Protein AF-A0A1I2R576-F1 (afdb_monomer)

pLDDT: mean 83.7, std 19.46, range [36.62, 98.5]

Secondary structure (DSSP, 8-state):
-----------------------PPPTHHHHH---HHHHHHHHHHS-GGGGB-TT-HHHHHHHHHHHHHHHHTTTSGGGTTHHHHHHHHHTSSSB--HHHHHHHHHHHHT--TTS-HHHHHHHHHHHH-GGGS----

Foldseek 3Di:
DDDDDPPDPPPPPPPPPPPPPQEADALVCCVVDLAQVSNLVCLVPDFLSNQA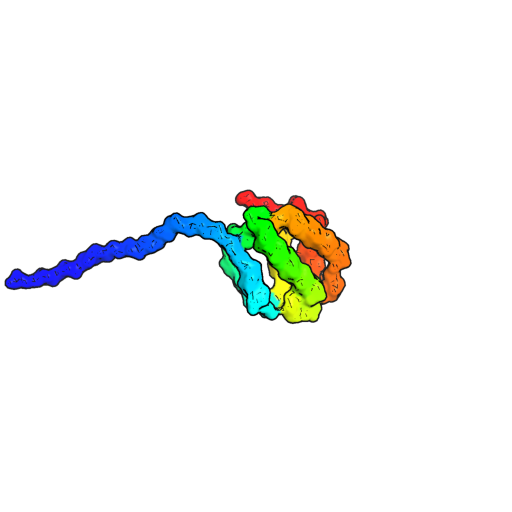CQVPQVRLVSVLVLLVQLLVQLQHRSVNNNLSVLVCVLLPSHHHHPVSLVVSLVVLVVDRPNHDPSNVVSSCSSNPPSVVHDPPD

Structure (mmCIF, N/CA/C/O backbone):
data_AF-A0A1I2R576-F1
#
_entry.id   AF-A0A1I2R576-F1
#
loop_
_atom_site.group_PDB
_atom_site.id
_atom_site.type_symbol
_atom_site.label_atom_id
_atom_site.label_alt_id
_atom_site.label_comp_id
_atom_site.label_asym_id
_atom_site.label_entity_id
_atom_site.label_seq_id
_atom_site.pdbx_PDB_ins_code
_atom_site.Cartn_x
_atom_site.Cartn_y
_atom_site.Cartn_z
_atom_site.occupancy
_atom_site.B_iso_or_equiv
_atom_site.auth_seq_id
_atom_site.auth_comp_id
_atom_site.auth_asym_id
_atom_site.auth_atom_id
_atom_site.pdbx_PDB_model_num
ATOM 1 N N . MET A 1 1 ? -4.337 -41.890 59.037 1.00 40.84 1 MET A N 1
ATOM 2 C CA . MET A 1 1 ? -4.516 -42.401 57.665 1.00 40.84 1 MET A CA 1
ATOM 3 C C . MET A 1 1 ? -5.535 -41.488 56.998 1.00 40.84 1 MET A C 1
ATOM 5 O O . MET A 1 1 ? -6.720 -41.708 57.173 1.00 40.84 1 MET A O 1
ATOM 9 N N . GLU A 1 2 ? -5.171 -40.320 56.459 1.00 40.78 2 GLU A N 1
ATOM 10 C CA . GLU A 1 2 ? -4.180 -40.131 55.374 1.00 40.78 2 GLU A CA 1
ATOM 11 C C . GLU A 1 2 ? -4.580 -41.043 54.201 1.00 40.78 2 GLU A C 1
ATOM 13 O O . GLU A 1 2 ? -4.636 -42.253 54.383 1.00 40.78 2 GLU A O 1
ATOM 18 N N . HIS A 1 3 ? -5.046 -40.560 53.049 1.00 36.84 3 HIS A N 1
ATOM 19 C CA . HIS A 1 3 ? -4.478 -39.541 52.161 1.00 36.84 3 HIS A CA 1
ATOM 20 C C . HIS A 1 3 ? -5.621 -38.774 51.449 1.00 36.84 3 HIS A C 1
ATOM 22 O O . HIS A 1 3 ? -6.610 -39.380 51.055 1.00 36.84 3 HIS A O 1
ATOM 28 N N . LEU A 1 4 ? -5.642 -37.437 51.383 1.00 42.06 4 LEU A N 1
ATOM 29 C CA . LEU A 1 4 ? -4.909 -36.595 50.421 1.00 42.06 4 LEU A CA 1
ATOM 30 C C . LEU A 1 4 ? -5.000 -37.098 48.971 1.00 42.06 4 LEU A C 1
ATOM 32 O O . LEU A 1 4 ? -4.130 -37.820 48.492 1.00 42.06 4 LEU A O 1
ATOM 36 N N . ARG A 1 5 ? -6.008 -36.605 48.247 1.00 44.72 5 ARG A N 1
ATOM 37 C CA . ARG A 1 5 ? -5.859 -36.279 46.828 1.00 44.72 5 ARG A CA 1
ATOM 38 C C . ARG A 1 5 ? -6.609 -34.989 46.519 1.00 44.72 5 ARG A C 1
ATOM 40 O O . ARG A 1 5 ? -7.797 -34.962 46.225 1.00 44.72 5 ARG A O 1
ATOM 47 N N . THR A 1 6 ? -5.863 -33.909 46.695 1.00 45.16 6 THR A N 1
ATOM 48 C CA . THR A 1 6 ? -6.059 -32.623 46.043 1.00 45.16 6 THR A CA 1
ATOM 49 C C . THR A 1 6 ? -5.980 -32.851 44.537 1.00 45.16 6 THR A C 1
ATOM 51 O O . THR A 1 6 ? -4.883 -32.861 43.992 1.00 45.16 6 THR A O 1
ATOM 54 N N . ASP A 1 7 ? -7.108 -33.039 43.863 1.00 36.62 7 ASP A N 1
ATOM 55 C CA . ASP A 1 7 ? -7.162 -32.775 42.428 1.00 36.62 7 ASP A CA 1
ATOM 56 C C . ASP A 1 7 ? -7.764 -31.388 42.285 1.00 36.62 7 ASP A C 1
ATOM 58 O O . ASP A 1 7 ? -8.971 -31.167 42.369 1.00 36.62 7 ASP A O 1
ATOM 62 N N . ALA A 1 8 ? -6.831 -30.438 42.237 1.00 42.19 8 ALA A N 1
ATOM 63 C CA . ALA A 1 8 ? -7.064 -29.033 42.026 1.00 42.19 8 ALA A CA 1
ATOM 64 C C . ALA A 1 8 ? -8.107 -28.859 40.925 1.00 42.19 8 ALA A C 1
ATOM 66 O O . ALA A 1 8 ? -7.892 -29.262 39.782 1.00 42.19 8 ALA A O 1
ATOM 67 N N . THR A 1 9 ? -9.225 -28.228 41.276 1.00 41.16 9 THR A N 1
ATOM 68 C CA . THR A 1 9 ? -10.069 -27.545 40.310 1.00 41.16 9 THR A CA 1
ATOM 69 C C . THR A 1 9 ? -9.129 -26.644 39.527 1.00 41.16 9 THR A C 1
ATOM 71 O O . THR A 1 9 ? -8.655 -25.634 40.052 1.00 41.16 9 THR A O 1
ATOM 74 N N . ILE A 1 10 ? -8.774 -27.062 38.312 1.00 50.12 10 ILE A N 1
ATOM 75 C CA . ILE A 1 10 ? -8.108 -26.212 37.342 1.00 50.12 10 ILE A CA 1
ATOM 76 C C . ILE A 1 10 ? -9.130 -25.115 37.095 1.00 50.12 10 ILE A C 1
ATOM 78 O O . ILE A 1 10 ? -10.059 -25.263 36.306 1.00 50.12 10 ILE A O 1
ATOM 82 N N . ILE A 1 11 ? -9.021 -24.039 37.871 1.00 49.62 11 ILE A N 1
ATOM 83 C CA . ILE A 1 11 ? -9.556 -22.755 37.479 1.00 49.62 11 ILE A CA 1
ATOM 84 C C . ILE A 1 11 ? -8.797 -22.499 36.193 1.00 49.62 11 ILE A C 1
ATOM 86 O O . ILE A 1 11 ? -7.612 -22.168 36.226 1.00 49.62 11 ILE A O 1
ATOM 90 N N . GLU A 1 12 ? -9.443 -22.782 35.064 1.00 47.34 12 GLU A N 1
ATOM 91 C CA . GLU A 1 12 ? -9.032 -22.261 33.780 1.00 47.34 12 GLU A CA 1
ATOM 92 C C . GLU A 1 12 ? -8.945 -20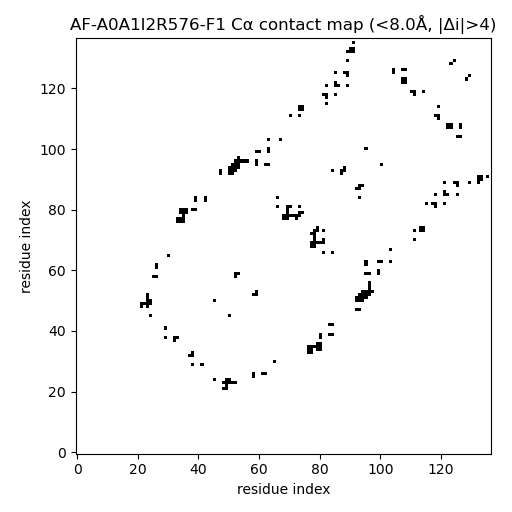.753 33.984 1.00 47.34 12 GLU A C 1
ATOM 94 O O . GLU A 1 12 ? -9.934 -20.026 33.890 1.00 47.34 12 GLU A O 1
ATOM 99 N N . GLN A 1 13 ? -7.749 -20.278 34.325 1.00 46.97 13 GLN A N 1
ATOM 100 C CA . GLN A 1 13 ? -7.362 -18.889 34.212 1.00 46.97 13 GLN A CA 1
ATOM 101 C C . GLN A 1 13 ? -7.299 -18.600 32.714 1.00 46.97 13 GLN A C 1
ATOM 103 O O . GLN A 1 13 ? -6.240 -18.353 32.142 1.00 46.97 13 GLN A O 1
ATOM 108 N N . ARG A 1 14 ? -8.456 -18.673 32.047 1.00 47.16 14 ARG A N 1
ATOM 109 C CA . ARG A 1 14 ? -8.660 -17.985 30.792 1.00 47.16 14 ARG A CA 1
ATOM 110 C C . ARG A 1 14 ? -8.427 -16.529 31.131 1.00 47.16 14 ARG A C 1
ATOM 112 O O . ARG A 1 14 ? -9.208 -15.911 31.851 1.00 47.16 14 ARG A O 1
ATOM 119 N N . LEU A 1 15 ? -7.332 -16.001 30.606 1.00 45.25 15 LEU A N 1
ATOM 120 C CA . LEU A 1 15 ? -7.206 -14.578 30.390 1.00 45.25 15 LEU A CA 1
ATOM 121 C C . LEU A 1 15 ? -8.323 -14.220 29.400 1.00 45.25 15 LEU A C 1
ATOM 123 O O . LEU A 1 15 ? -8.169 -14.334 28.186 1.00 45.25 15 LEU A O 1
ATOM 127 N N . ILE A 1 16 ? -9.507 -13.901 29.918 1.00 48.44 16 ILE A N 1
ATOM 128 C CA . ILE A 1 16 ? -10.533 -13.252 29.118 1.00 48.44 16 ILE A CA 1
ATOM 129 C C . ILE A 1 16 ? -10.028 -11.827 28.970 1.00 48.44 16 ILE A C 1
ATOM 131 O O . ILE A 1 16 ? -10.127 -11.019 29.890 1.00 48.44 16 ILE A O 1
ATOM 135 N N . ASN A 1 17 ? -9.376 -11.571 27.841 1.00 47.72 17 ASN A N 1
ATOM 136 C CA . ASN A 1 17 ? -9.008 -10.227 27.457 1.00 47.72 17 ASN A CA 1
ATOM 137 C C . ASN A 1 17 ? -10.298 -9.479 27.101 1.00 47.72 17 ASN A C 1
ATOM 139 O O . ASN A 1 17 ? -10.814 -9.627 25.997 1.00 47.72 17 ASN A O 1
ATOM 143 N N . ASP A 1 18 ? -10.823 -8.713 28.053 1.00 50.84 18 ASP A N 1
ATOM 144 C CA . ASP A 1 18 ? -11.933 -7.776 27.846 1.00 50.84 18 ASP A CA 1
ATOM 145 C C . ASP A 1 18 ? -11.432 -6.395 27.370 1.00 50.84 18 ASP A C 1
ATOM 147 O O . ASP A 1 18 ? -12.052 -5.362 27.599 1.00 50.84 18 ASP A O 1
ATOM 151 N N . ALA A 1 19 ? -10.267 -6.348 26.716 1.00 48.41 19 ALA A N 1
ATOM 152 C CA . ALA A 1 19 ? -9.782 -5.163 26.025 1.00 48.41 19 ALA A CA 1
ATOM 153 C C . ALA A 1 19 ? -9.913 -5.371 24.514 1.00 48.41 19 ALA A C 1
ATOM 155 O O . ALA A 1 19 ? -8.932 -5.560 23.797 1.00 48.41 19 ALA A O 1
ATOM 156 N N . GLN A 1 20 ? -11.142 -5.291 24.002 1.00 50.88 20 GLN A N 1
ATOM 157 C CA . GLN A 1 20 ? -11.383 -5.048 22.574 1.00 50.88 20 GLN A CA 1
ATOM 158 C C . GLN A 1 20 ? -11.066 -3.588 22.194 1.00 50.88 20 GLN A C 1
ATOM 160 O O . GLN A 1 20 ? -11.807 -2.950 21.446 1.00 50.88 20 GLN A O 1
ATOM 165 N N . THR A 1 21 ? -9.952 -3.036 22.682 1.00 51.78 21 THR A N 1
ATOM 166 C CA . THR A 1 21 ? -9.347 -1.840 22.090 1.00 51.78 21 THR A CA 1
ATOM 167 C C . THR A 1 21 ? -8.716 -2.258 20.770 1.00 51.78 21 THR A C 1
ATOM 169 O O . THR A 1 21 ? -7.531 -2.581 20.702 1.00 51.78 21 THR A O 1
ATOM 172 N N . HIS A 1 22 ? -9.536 -2.306 19.722 1.00 60.06 22 HIS A N 1
ATOM 173 C CA . HIS A 1 22 ? -9.055 -2.460 18.358 1.00 60.06 22 HIS A CA 1
ATOM 174 C C . HIS A 1 22 ? -8.148 -1.272 18.044 1.00 60.06 22 HIS A C 1
ATOM 176 O O . HIS A 1 22 ? -8.603 -0.136 17.946 1.00 60.06 22 HIS A O 1
ATOM 182 N N . THR A 1 23 ? -6.849 -1.540 17.963 1.00 80.19 23 THR A N 1
ATOM 183 C CA . THR A 1 23 ? -5.834 -0.554 17.594 1.00 80.19 23 THR A CA 1
ATOM 184 C C . THR A 1 23 ? -5.381 -0.872 16.181 1.00 80.19 23 THR A C 1
ATOM 186 O O . THR A 1 23 ? -5.193 -2.039 15.844 1.00 80.19 23 THR A O 1
ATOM 189 N N . VAL A 1 24 ? -5.222 0.151 15.347 1.00 88.50 24 VAL A N 1
ATOM 190 C CA . VAL A 1 24 ? -4.631 -0.024 14.018 1.00 88.50 24 VAL A CA 1
ATOM 191 C C . VAL A 1 24 ? -3.179 -0.488 14.144 1.00 88.50 24 VAL A C 1
ATOM 193 O O . VAL A 1 24 ? -2.464 -0.085 15.065 1.00 88.50 24 VAL A O 1
ATOM 196 N N . LEU A 1 25 ? -2.719 -1.323 13.214 1.00 91.06 25 LEU A N 1
ATOM 197 C CA . LEU A 1 25 ? -1.312 -1.686 13.120 1.00 91.06 25 LEU A CA 1
ATOM 198 C C . LEU A 1 25 ? -0.520 -0.421 12.784 1.00 91.06 25 LEU A C 1
ATOM 200 O O . LEU A 1 25 ? -0.740 0.185 11.735 1.00 91.06 25 LEU A O 1
ATOM 204 N N . SER A 1 26 ? 0.409 -0.029 13.656 1.00 93.38 26 SER A N 1
ATOM 205 C CA . SER A 1 26 ? 1.216 1.167 13.413 1.00 93.38 26 SER A CA 1
ATOM 206 C C . SER A 1 26 ? 1.998 1.036 12.109 1.00 93.38 26 SER A C 1
ATOM 208 O O . SER A 1 26 ? 2.689 0.030 11.885 1.00 93.38 26 SER A O 1
ATOM 210 N N . VAL A 1 27 ? 1.932 2.078 11.278 1.00 93.69 27 VAL A N 1
ATOM 211 C CA . VAL A 1 27 ? 2.629 2.126 9.984 1.00 93.69 27 VAL A CA 1
ATOM 212 C C . VAL A 1 27 ? 4.144 2.012 10.152 1.00 93.69 27 VAL A C 1
ATOM 214 O O . VAL A 1 27 ? 4.831 1.485 9.273 1.00 93.69 27 VAL A O 1
ATOM 217 N N . GLU A 1 28 ? 4.675 2.429 11.305 1.00 92.50 28 GLU A N 1
ATOM 218 C CA . GLU A 1 28 ? 6.100 2.318 11.625 1.00 92.50 28 GLU A CA 1
ATOM 219 C C . GLU A 1 28 ? 6.607 0.866 11.557 1.00 92.50 28 GLU A C 1
ATOM 221 O O . GLU A 1 28 ? 7.774 0.618 11.254 1.00 92.50 28 GLU A O 1
ATOM 226 N N . THR A 1 29 ? 5.720 -0.115 11.756 1.00 91.00 29 THR A N 1
ATOM 227 C CA . THR A 1 29 ? 6.047 -1.538 11.588 1.00 91.00 29 THR A CA 1
ATOM 228 C C . THR A 1 29 ? 6.563 -1.818 10.177 1.00 91.00 29 THR A C 1
ATOM 230 O O . THR A 1 29 ? 7.545 -2.536 10.008 1.00 91.00 29 THR A O 1
ATOM 233 N N . PHE A 1 30 ? 5.965 -1.210 9.153 1.00 93.19 30 PHE A N 1
ATOM 234 C CA . PHE A 1 30 ? 6.397 -1.398 7.771 1.00 93.19 30 PHE A CA 1
ATOM 235 C C . PHE A 1 30 ? 7.647 -0.583 7.430 1.00 93.19 30 PHE A C 1
ATOM 237 O O . PHE A 1 30 ? 8.497 -1.065 6.683 1.00 93.19 30 PHE A O 1
ATOM 244 N N . SER A 1 31 ? 7.803 0.627 7.978 1.00 86.19 31 SER A N 1
ATOM 245 C CA . SER A 1 31 ? 8.984 1.460 7.697 1.00 86.19 31 SER A CA 1
ATOM 246 C C . SER A 1 31 ? 10.251 0.950 8.392 1.00 86.19 31 SER A C 1
ATOM 248 O O . SER A 1 31 ? 11.348 1.096 7.849 1.00 86.19 31 SER A O 1
ATOM 250 N N . ARG A 1 32 ? 10.112 0.301 9.556 1.00 88.44 32 ARG A N 1
ATOM 251 C CA . ARG A 1 32 ? 11.222 -0.316 10.299 1.00 88.44 32 ARG A CA 1
ATOM 252 C C . ARG A 1 32 ? 11.836 -1.500 9.559 1.00 88.44 32 ARG A C 1
ATOM 254 O O . ARG A 1 32 ? 13.050 -1.693 9.613 1.00 88.44 32 ARG A O 1
ATOM 261 N N . TYR A 1 33 ? 11.009 -2.281 8.871 1.00 85.12 33 TYR A N 1
ATOM 262 C CA . TYR A 1 33 ? 11.438 -3.446 8.106 1.00 85.12 33 TYR A CA 1
ATOM 263 C C . TYR A 1 33 ? 11.272 -3.163 6.615 1.00 85.12 33 TYR A C 1
ATOM 265 O O . TYR A 1 33 ? 10.269 -3.524 6.014 1.00 85.12 33 TYR A O 1
ATOM 273 N N . ASN A 1 34 ? 12.260 -2.497 6.016 1.00 84.12 34 ASN A N 1
ATOM 274 C CA . ASN A 1 34 ? 12.270 -2.120 4.598 1.00 84.12 34 ASN A CA 1
ATOM 275 C C . ASN A 1 34 ? 12.655 -3.298 3.677 1.00 84.12 34 ASN A C 1
ATOM 277 O O . ASN A 1 34 ? 13.584 -3.205 2.876 1.00 84.12 34 ASN A O 1
ATOM 281 N N . ASP A 1 35 ? 11.976 -4.426 3.865 1.00 92.88 35 ASP A N 1
ATOM 282 C CA . ASP A 1 35 ? 12.113 -5.658 3.093 1.00 92.88 35 ASP A CA 1
ATOM 283 C C . ASP A 1 35 ? 10.722 -6.068 2.604 1.00 92.88 35 ASP A C 1
ATOM 285 O O . ASP A 1 35 ? 9.794 -6.210 3.410 1.00 92.88 35 ASP A O 1
ATOM 289 N N . GLY A 1 36 ? 10.566 -6.242 1.289 1.00 92.06 36 GLY A N 1
ATOM 290 C CA . GLY A 1 36 ? 9.251 -6.451 0.694 1.00 92.06 36 GLY A CA 1
ATOM 291 C C . GLY A 1 36 ? 8.562 -7.730 1.175 1.00 92.06 36 GLY A C 1
ATOM 292 O O . GLY A 1 36 ? 7.342 -7.748 1.357 1.00 92.06 36 GLY A O 1
ATOM 293 N N . VAL A 1 37 ? 9.329 -8.788 1.456 1.00 94.56 37 VAL A N 1
ATOM 294 C CA . VAL A 1 37 ? 8.794 -10.068 1.944 1.00 94.56 37 VAL A CA 1
ATOM 295 C C . VAL A 1 37 ? 8.293 -9.921 3.377 1.00 94.56 37 VAL A C 1
ATOM 297 O O . VAL A 1 37 ? 7.201 -10.402 3.700 1.00 94.56 37 VAL A O 1
ATOM 300 N N . ILE A 1 38 ? 9.051 -9.233 4.233 1.00 95.00 38 ILE A N 1
ATOM 301 C CA . ILE A 1 38 ? 8.648 -8.984 5.624 1.00 95.00 38 ILE A CA 1
ATOM 302 C C . ILE A 1 38 ? 7.408 -8.081 5.669 1.00 95.00 38 ILE A C 1
ATOM 304 O O . ILE A 1 38 ? 6.436 -8.411 6.354 1.00 95.00 38 ILE A O 1
ATOM 308 N N . GLN A 1 39 ? 7.389 -6.993 4.895 1.00 95.88 39 GLN A N 1
ATOM 309 C CA . GLN A 1 39 ? 6.236 -6.089 4.822 1.00 95.88 39 GLN A CA 1
ATOM 310 C C . GLN A 1 39 ? 4.978 -6.809 4.326 1.00 95.88 39 GLN A C 1
ATOM 312 O O . GLN A 1 39 ? 3.925 -6.701 4.955 1.00 95.88 39 GLN A O 1
ATOM 317 N N . ALA A 1 40 ? 5.085 -7.601 3.254 1.00 95.81 40 ALA A N 1
ATOM 318 C CA . ALA A 1 40 ? 3.969 -8.399 2.748 1.00 95.81 40 ALA A CA 1
ATOM 319 C C . ALA A 1 40 ? 3.495 -9.446 3.769 1.00 95.81 40 ALA A C 1
ATOM 321 O O . ALA A 1 40 ? 2.306 -9.753 3.850 1.00 95.81 40 ALA A O 1
ATOM 322 N N . SER A 1 41 ? 4.407 -9.995 4.574 1.00 96.31 41 SER A N 1
ATOM 323 C CA . SER A 1 41 ? 4.062 -10.948 5.633 1.00 96.31 41 SER A CA 1
ATOM 324 C C . SER A 1 41 ? 3.241 -10.286 6.738 1.00 96.31 41 SER A C 1
ATOM 326 O O . SER A 1 41 ? 2.188 -10.813 7.093 1.00 96.31 41 SER A O 1
ATOM 328 N N . PHE A 1 42 ? 3.646 -9.104 7.218 1.00 95.25 42 PHE A N 1
ATOM 329 C CA . PHE A 1 42 ? 2.835 -8.325 8.162 1.00 95.25 42 PHE A CA 1
ATOM 330 C C . PHE A 1 42 ? 1.483 -7.939 7.565 1.00 95.25 42 PHE A C 1
ATOM 332 O O . PHE A 1 42 ? 0.446 -8.143 8.197 1.00 95.25 42 PHE A O 1
ATOM 339 N N . LEU A 1 43 ? 1.481 -7.454 6.320 1.00 95.69 43 LEU A N 1
ATOM 340 C CA . LEU A 1 43 ? 0.264 -7.043 5.631 1.00 95.69 43 LEU A CA 1
ATOM 341 C C . LEU A 1 43 ? -0.728 -8.200 5.485 1.00 95.69 43 LEU A C 1
ATOM 343 O O . LEU A 1 43 ? -1.926 -7.976 5.609 1.00 95.69 43 LEU A O 1
ATOM 347 N N . ARG A 1 44 ? -0.262 -9.431 5.244 1.00 94.94 44 ARG A N 1
ATOM 348 C CA . ARG A 1 44 ? -1.113 -10.631 5.159 1.00 94.94 44 ARG A CA 1
ATOM 349 C C . ARG A 1 44 ? -1.547 -11.163 6.524 1.00 94.94 44 ARG A C 1
ATOM 351 O O . ARG A 1 44 ? -2.660 -11.665 6.635 1.00 94.94 44 ARG A O 1
ATOM 358 N N . ALA A 1 45 ? -0.701 -11.038 7.544 1.00 95.44 45 ALA A N 1
ATOM 359 C CA . ALA A 1 45 ? -0.991 -11.518 8.893 1.00 95.44 45 ALA A CA 1
ATOM 360 C C . ALA A 1 45 ? -1.983 -10.630 9.665 1.00 95.44 45 ALA A C 1
ATOM 362 O O . ALA A 1 45 ? -2.677 -11.137 10.541 1.00 95.44 45 ALA A O 1
ATOM 363 N N . ALA A 1 46 ? -2.065 -9.335 9.343 1.00 94.00 46 ALA A N 1
ATOM 364 C CA . ALA A 1 46 ? -2.948 -8.395 10.033 1.00 94.00 46 ALA A CA 1
ATOM 365 C C . ALA A 1 46 ? -4.443 -8.762 9.908 1.00 94.00 46 ALA A C 1
ATOM 367 O O . ALA A 1 46 ? -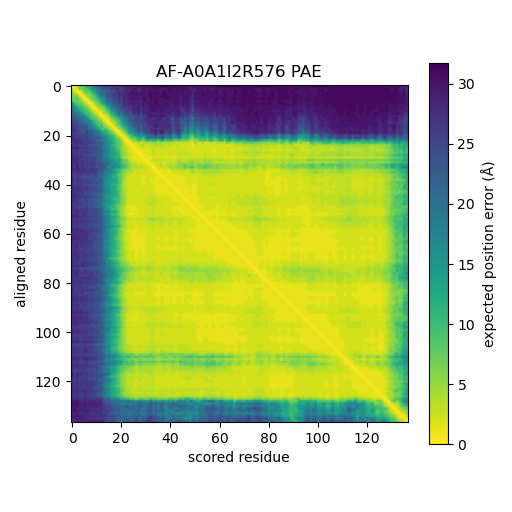4.892 -9.397 8.949 1.00 94.00 46 ALA A O 1
ATOM 368 N N . LEU A 1 47 ? -5.272 -8.326 10.842 1.00 92.25 47 LEU A N 1
ATOM 369 C CA . LEU A 1 47 ? -6.723 -8.352 10.684 1.00 92.25 47 LEU A CA 1
ATOM 370 C C . LEU A 1 47 ? -7.169 -7.154 9.824 1.00 92.25 47 LEU A C 1
ATOM 372 O O . LEU A 1 47 ? -6.533 -6.103 9.872 1.00 92.25 47 LEU A O 1
ATOM 376 N N . PRO A 1 48 ? -8.270 -7.252 9.051 1.00 90.62 48 PRO A N 1
ATOM 377 C CA . PRO A 1 48 ? -8.766 -6.117 8.263 1.00 90.62 48 PRO A CA 1
ATOM 378 C C . PRO A 1 48 ? -8.989 -4.845 9.096 1.00 90.62 48 PRO A C 1
ATOM 380 O O . PRO A 1 48 ? -8.688 -3.747 8.647 1.00 90.62 48 PRO A O 1
ATOM 383 N N . ILE A 1 49 ? -9.452 -4.998 10.339 1.00 91.44 49 ILE A N 1
ATOM 384 C CA . ILE A 1 49 ? -9.650 -3.887 11.277 1.00 91.44 49 ILE A CA 1
ATOM 385 C C . ILE A 1 49 ? -8.336 -3.211 11.700 1.00 91.44 49 ILE A C 1
ATOM 387 O O . ILE A 1 49 ? -8.321 -2.010 11.937 1.00 91.44 49 ILE A O 1
ATOM 391 N N . GLU A 1 50 ? -7.220 -3.945 11.733 1.00 94.56 50 GLU A N 1
ATOM 392 C CA . GLU A 1 50 ? -5.896 -3.388 12.039 1.00 94.56 50 GLU A CA 1
ATOM 393 C C . GLU A 1 50 ? -5.321 -2.591 10.855 1.00 94.56 50 GLU A C 1
ATOM 395 O O . GLU A 1 50 ? -4.425 -1.773 11.038 1.00 94.56 50 GLU A O 1
ATOM 400 N N . LEU A 1 51 ? -5.844 -2.804 9.645 1.00 96.00 51 LEU A N 1
ATOM 401 C CA . LEU A 1 51 ? -5.462 -2.104 8.414 1.00 96.00 51 LEU A CA 1
ATOM 402 C C . LEU A 1 51 ? -6.484 -1.029 8.001 1.00 96.00 51 LEU A C 1
ATOM 404 O O . LEU A 1 51 ? -6.384 -0.443 6.916 1.00 96.00 51 LEU A O 1
ATOM 408 N N . ASN A 1 52 ? -7.473 -0.765 8.857 1.00 95.12 52 ASN A N 1
ATOM 409 C CA . ASN A 1 52 ? -8.473 0.266 8.642 1.00 95.12 52 ASN A CA 1
ATOM 410 C C . ASN A 1 52 ? -8.054 1.583 9.313 1.00 95.12 52 ASN A C 1
ATOM 412 O O . ASN A 1 52 ? -8.341 1.816 10.483 1.00 95.12 52 ASN A O 1
ATOM 416 N N . TYR A 1 53 ? -7.426 2.474 8.548 1.00 95.81 53 TYR A N 1
ATOM 417 C CA . TYR A 1 53 ? -6.952 3.773 9.030 1.00 95.81 53 TYR A CA 1
ATOM 418 C C . TYR A 1 53 ? -7.970 4.915 8.861 1.00 95.81 53 TYR A C 1
ATOM 420 O O . TYR A 1 53 ? -7.603 6.082 9.022 1.00 95.81 53 TYR A O 1
ATOM 428 N N . GLN A 1 54 ? -9.234 4.624 8.518 1.00 94.31 54 GLN A N 1
ATOM 429 C CA . GLN A 1 54 ? -10.256 5.647 8.219 1.00 94.31 54 GLN A CA 1
ATOM 430 C C . GLN A 1 54 ? -10.521 6.619 9.376 1.00 94.31 54 GLN A C 1
ATOM 432 O O . GLN A 1 54 ? -10.821 7.783 9.121 1.00 94.31 54 GLN A O 1
ATOM 437 N N . ASP A 1 55 ? -10.368 6.161 10.619 1.00 92.00 55 ASP A N 1
ATOM 438 C CA . ASP A 1 55 ? -10.617 6.959 11.826 1.00 92.00 55 ASP A CA 1
ATOM 439 C C . ASP A 1 55 ? -9.317 7.395 12.528 1.00 92.00 55 ASP A C 1
ATOM 441 O O . ASP A 1 55 ? -9.338 7.942 13.631 1.00 92.00 55 ASP A O 1
ATOM 445 N N . THR A 1 56 ? -8.162 7.193 11.882 1.00 94.56 56 THR A N 1
ATOM 446 C CA . THR A 1 56 ? -6.836 7.525 12.428 1.00 94.56 56 THR A CA 1
ATOM 447 C C . THR A 1 56 ? -6.044 8.404 11.449 1.00 94.56 56 THR A C 1
ATOM 449 O O . THR A 1 56 ? -5.155 7.902 10.755 1.00 94.56 56 THR A O 1
ATOM 452 N N . PRO A 1 57 ? -6.318 9.725 11.372 1.00 95.25 57 PRO A N 1
ATOM 453 C CA . PRO A 1 57 ? -5.724 10.607 10.361 1.00 95.25 57 PRO A CA 1
ATOM 454 C C . PRO A 1 57 ? -4.196 10.626 10.343 1.00 95.25 57 PRO A C 1
ATOM 456 O O . PRO A 1 57 ? -3.592 10.662 9.274 1.00 95.25 57 PRO A O 1
ATOM 459 N N . THR A 1 58 ? -3.561 10.560 11.514 1.00 96.19 58 THR A N 1
ATOM 460 C CA . THR A 1 58 ? -2.097 10.529 11.622 1.00 96.19 58 THR A CA 1
ATOM 461 C C . THR A 1 58 ? -1.512 9.267 10.988 1.00 96.19 58 THR A C 1
ATOM 463 O O . THR A 1 58 ? -0.627 9.366 10.144 1.00 96.19 58 THR A O 1
ATOM 466 N N . GLU A 1 59 ? -2.030 8.087 11.336 1.00 96.31 59 GLU A N 1
ATOM 467 C CA . GLU A 1 59 ? -1.560 6.809 10.778 1.00 96.31 59 GLU A CA 1
ATOM 468 C C . GLU A 1 59 ? -1.919 6.682 9.290 1.00 96.31 59 GLU A C 1
ATOM 470 O O . GLU A 1 59 ? -1.083 6.271 8.491 1.00 96.31 59 GLU A O 1
ATOM 475 N N . SER A 1 60 ? -3.109 7.136 8.876 1.00 97.50 60 SER A N 1
ATOM 476 C CA . SER A 1 60 ? -3.491 7.215 7.457 1.00 97.50 60 SER A CA 1
ATOM 477 C C . SER A 1 60 ? -2.480 8.028 6.650 1.00 97.50 60 SER A C 1
ATOM 479 O O . SER A 1 60 ? -2.051 7.608 5.571 1.00 97.50 60 SER A O 1
ATOM 481 N N . ARG A 1 61 ? -2.036 9.167 7.197 1.00 98.19 61 ARG A N 1
ATOM 482 C CA . ARG A 1 61 ? -1.044 10.009 6.537 1.00 98.19 61 ARG A CA 1
ATOM 483 C C . ARG A 1 61 ? 0.314 9.323 6.425 1.00 98.19 61 ARG A C 1
ATOM 485 O O . ARG A 1 61 ? 0.932 9.388 5.364 1.00 98.19 61 ARG A O 1
ATOM 492 N N . LEU A 1 62 ? 0.759 8.652 7.485 1.00 97.81 62 LEU A N 1
ATOM 493 C CA . LEU A 1 62 ? 2.001 7.877 7.463 1.00 97.81 62 LEU A CA 1
ATOM 494 C C . LEU A 1 62 ? 1.932 6.747 6.431 1.00 97.81 62 LEU A C 1
ATOM 496 O O . LEU A 1 62 ? 2.897 6.532 5.699 1.00 97.81 62 LEU A O 1
ATOM 500 N N . MET A 1 63 ? 0.791 6.059 6.325 1.00 97.88 63 MET A N 1
ATOM 501 C CA . MET A 1 63 ? 0.593 5.000 5.334 1.00 97.88 63 MET A CA 1
ATOM 502 C C . MET A 1 63 ? 0.636 5.563 3.910 1.00 97.88 63 MET A C 1
ATOM 504 O O . MET A 1 63 ? 1.294 4.990 3.046 1.00 97.88 63 MET A O 1
ATOM 508 N N . LEU A 1 64 ? 0.006 6.716 3.662 1.00 98.50 64 LEU A N 1
ATOM 509 C CA . LEU A 1 64 ? 0.120 7.418 2.380 1.00 98.50 64 LEU A CA 1
ATOM 510 C C . LEU A 1 64 ? 1.581 7.749 2.041 1.00 98.50 64 LEU A C 1
ATOM 512 O O . LEU A 1 64 ? 2.019 7.527 0.911 1.00 98.50 64 LEU A O 1
ATOM 516 N N . ASP A 1 65 ? 2.342 8.273 3.000 1.00 97.81 65 ASP A N 1
ATOM 517 C CA . ASP A 1 65 ? 3.740 8.647 2.776 1.00 97.81 65 ASP A CA 1
ATOM 518 C C . ASP A 1 65 ? 4.639 7.411 2.544 1.00 97.81 65 ASP A C 1
ATOM 520 O O . ASP A 1 65 ? 5.538 7.453 1.699 1.00 97.81 65 ASP A O 1
ATOM 524 N N . LEU A 1 66 ? 4.337 6.274 3.183 1.00 97.12 66 LEU A N 1
ATOM 525 C CA . LEU A 1 66 ? 4.965 4.984 2.878 1.00 97.12 66 LEU A CA 1
ATOM 526 C C . LEU A 1 66 ? 4.641 4.513 1.450 1.00 97.12 66 LEU A C 1
ATOM 528 O O . LEU A 1 66 ? 5.547 4.142 0.702 1.00 97.12 66 LEU A O 1
ATOM 532 N N . LEU A 1 67 ? 3.371 4.568 1.039 1.00 97.81 67 LEU A N 1
ATOM 533 C CA . LEU A 1 67 ? 2.935 4.182 -0.310 1.00 97.81 67 LEU A CA 1
ATOM 534 C C . LEU A 1 67 ? 3.602 5.045 -1.388 1.00 97.81 67 LEU A C 1
ATOM 536 O O . LEU A 1 67 ? 4.088 4.524 -2.390 1.00 97.81 67 LEU A O 1
ATOM 540 N N . ARG A 1 68 ? 3.715 6.354 -1.152 1.00 97.44 68 ARG A N 1
ATOM 541 C CA . ARG A 1 68 ? 4.477 7.289 -1.997 1.00 97.44 68 ARG A CA 1
ATOM 542 C C . ARG A 1 68 ? 5.926 6.883 -2.165 1.00 97.44 68 ARG A C 1
ATOM 544 O O . ARG A 1 68 ? 6.471 6.954 -3.268 1.00 97.44 68 ARG A O 1
ATOM 551 N N . GLN A 1 69 ? 6.562 6.485 -1.069 1.00 9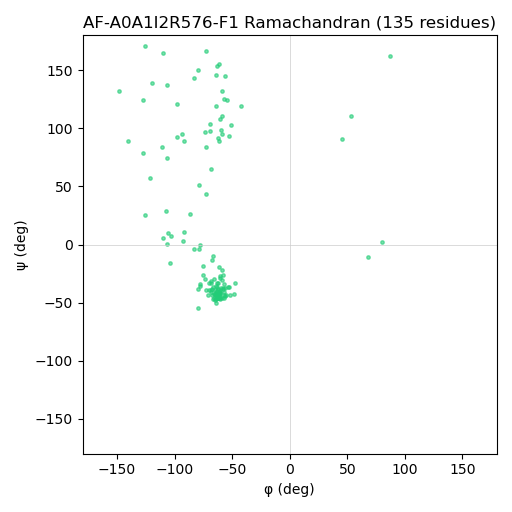5.88 69 GLN A N 1
ATOM 552 C CA . GLN A 1 69 ? 7.935 6.011 -1.100 1.00 95.88 69 GLN A CA 1
ATOM 553 C C . GLN A 1 69 ? 8.043 4.735 -1.944 1.00 95.88 69 GLN A 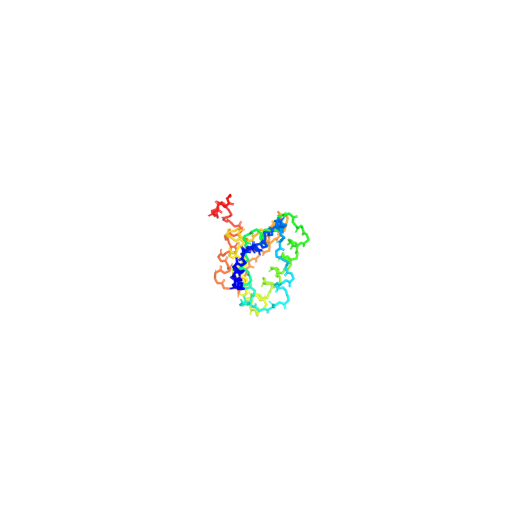C 1
ATOM 555 O O . GLN A 1 69 ? 8.903 4.665 -2.821 1.00 95.88 69 GLN A O 1
ATOM 560 N N . MET A 1 70 ? 7.137 3.775 -1.753 1.00 96.06 70 MET A N 1
ATOM 561 C CA . MET A 1 70 ? 7.096 2.545 -2.553 1.00 96.06 70 MET A CA 1
ATOM 562 C C . MET A 1 70 ? 6.864 2.827 -4.043 1.00 96.06 70 MET A C 1
ATOM 564 O O . MET A 1 70 ? 7.545 2.249 -4.883 1.00 96.06 70 MET A O 1
ATOM 568 N N . ILE A 1 71 ? 5.967 3.757 -4.388 1.00 96.75 71 ILE A N 1
ATOM 569 C CA . ILE A 1 71 ? 5.729 4.199 -5.772 1.00 96.75 71 ILE A CA 1
ATOM 570 C C . ILE A 1 71 ? 6.988 4.841 -6.363 1.00 96.75 71 ILE A C 1
ATOM 572 O O . ILE A 1 71 ? 7.383 4.534 -7.491 1.00 96.75 71 ILE A O 1
ATOM 576 N N . ARG A 1 72 ? 7.652 5.725 -5.612 1.00 95.25 72 ARG A N 1
ATOM 577 C CA . ARG A 1 72 ? 8.883 6.392 -6.060 1.00 95.25 72 ARG A CA 1
ATOM 578 C C . ARG A 1 72 ? 10.001 5.394 -6.350 1.00 95.25 72 ARG A C 1
ATOM 580 O O . ARG A 1 72 ? 10.711 5.577 -7.332 1.00 95.25 72 ARG A O 1
ATOM 587 N N . TYR A 1 73 ? 10.139 4.373 -5.511 1.00 94.25 73 TYR A N 1
ATOM 588 C CA . TYR A 1 73 ? 11.208 3.373 -5.569 1.00 94.25 73 TYR A CA 1
ATOM 589 C C . TYR A 1 73 ? 10.718 2.006 -6.066 1.00 94.25 73 TYR A C 1
ATOM 591 O O . TYR A 1 73 ? 11.274 0.978 -5.694 1.00 94.25 73 TYR A O 1
ATOM 599 N N . ARG A 1 74 ? 9.676 1.986 -6.902 1.00 94.31 74 ARG A N 1
ATOM 600 C CA . ARG A 1 74 ? 9.017 0.770 -7.420 1.00 94.31 74 ARG A CA 1
ATOM 601 C C . ARG A 1 74 ? 9.934 -0.180 -8.199 1.00 94.31 74 ARG A C 1
ATOM 603 O O . ARG A 1 74 ? 9.613 -1.354 -8.328 1.00 94.31 74 ARG A O 1
ATOM 610 N N . ASP A 1 75 ? 11.052 0.321 -8.719 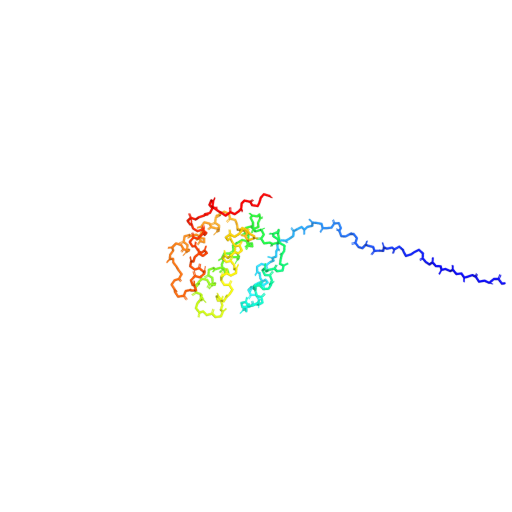1.00 91.38 75 ASP A 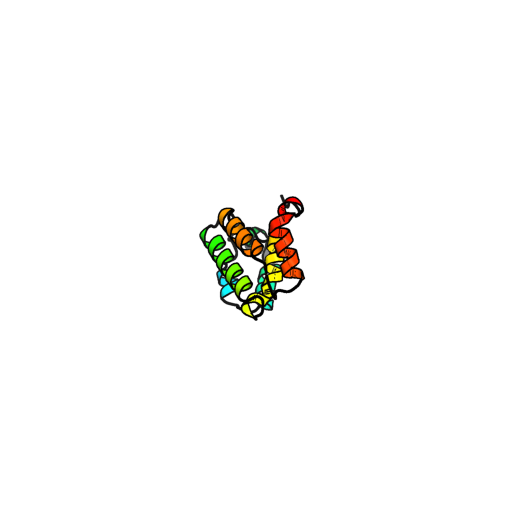N 1
ATOM 611 C CA . ASP A 1 75 ? 12.101 -0.428 -9.423 1.00 91.38 75 ASP A CA 1
ATOM 612 C C . ASP A 1 75 ? 13.239 -0.894 -8.492 1.00 91.38 75 ASP A C 1
ATOM 614 O O . ASP A 1 75 ? 14.235 -1.459 -8.948 1.00 91.38 75 ASP A O 1
ATOM 618 N N . ARG A 1 76 ? 13.127 -0.626 -7.186 1.00 90.94 76 ARG A N 1
ATOM 619 C CA . ARG A 1 76 ? 14.133 -0.917 -6.159 1.00 90.94 76 ARG A CA 1
ATOM 620 C C . ARG A 1 76 ? 13.527 -1.731 -5.021 1.00 90.94 76 ARG A C 1
ATOM 622 O O . ARG A 1 76 ? 12.313 -1.852 -4.894 1.00 90.94 76 ARG A O 1
ATOM 629 N N . GLN A 1 77 ? 14.398 -2.215 -4.137 1.00 87.44 77 GLN A N 1
ATOM 630 C CA . GLN A 1 77 ? 14.017 -3.010 -2.969 1.00 87.44 77 GLN A CA 1
ATOM 631 C C . GLN A 1 77 ? 12.940 -2.329 -2.105 1.00 87.44 77 GLN A C 1
ATOM 633 O O . GLN A 1 77 ? 12.018 -2.975 -1.621 1.00 87.44 77 GLN A O 1
ATOM 638 N N . GLN A 1 78 ? 12.999 -0.999 -1.974 1.00 87.38 78 GLN A N 1
ATOM 639 C CA . GLN A 1 78 ? 12.051 -0.220 -1.169 1.00 87.38 78 GLN A CA 1
ATOM 640 C C . GLN A 1 78 ? 10.622 -0.197 -1.735 1.00 87.38 78 GLN A C 1
ATOM 642 O O . GLN A 1 78 ? 9.703 0.236 -1.043 1.00 87.38 78 GLN A O 1
ATOM 647 N N . GLY A 1 79 ? 10.432 -0.616 -2.988 1.00 91.44 79 GLY A N 1
ATOM 648 C CA . GLY A 1 79 ? 9.132 -0.730 -3.641 1.00 91.44 79 GLY A CA 1
ATOM 649 C C . GLY A 1 79 ? 8.684 -2.169 -3.897 1.00 91.44 79 GLY A C 1
ATOM 650 O O . GLY A 1 79 ? 7.638 -2.359 -4.512 1.00 91.44 79 GLY A O 1
ATOM 651 N N . GLU A 1 80 ? 9.421 -3.185 -3.433 1.00 93.81 80 GLU A N 1
ATOM 652 C CA . GLU A 1 80 ? 9.120 -4.600 -3.720 1.00 93.81 80 GLU A CA 1
ATOM 653 C C . GLU A 1 80 ? 7.719 -5.023 -3.265 1.00 93.81 80 GLU A C 1
ATOM 655 O O . GLU A 1 80 ? 7.028 -5.753 -3.976 1.00 93.81 80 GLU A O 1
ATOM 660 N N . ALA A 1 81 ? 7.266 -4.528 -2.110 1.00 95.75 81 ALA A N 1
ATOM 661 C CA . ALA A 1 81 ? 5.938 -4.840 -1.590 1.00 95.75 81 ALA A CA 1
ATOM 662 C C . ALA A 1 81 ? 4.804 -4.046 -2.257 1.00 95.75 81 ALA A C 1
ATOM 664 O O . ALA A 1 81 ? 3.641 -4.305 -1.947 1.00 95.75 81 ALA A O 1
ATOM 665 N N . LEU A 1 82 ? 5.086 -3.106 -3.170 1.00 97.06 82 LEU A N 1
ATOM 666 C CA . LEU A 1 82 ? 4.078 -2.185 -3.714 1.00 97.06 82 LEU A CA 1
ATOM 667 C C . LEU A 1 82 ? 2.834 -2.918 -4.240 1.00 97.06 82 LEU A C 1
ATOM 669 O O . LEU A 1 82 ? 1.715 -2.504 -3.952 1.00 97.06 82 LEU A O 1
ATOM 673 N N . ALA A 1 83 ? 3.015 -4.026 -4.964 1.00 96.75 83 ALA A N 1
ATOM 674 C CA . ALA A 1 83 ? 1.898 -4.802 -5.504 1.00 96.75 83 ALA A CA 1
ATOM 675 C C . ALA A 1 83 ? 0.967 -5.353 -4.406 1.00 96.75 83 ALA A C 1
ATOM 677 O O . ALA A 1 83 ? -0.248 -5.327 -4.569 1.00 96.75 83 ALA A O 1
ATOM 678 N N . GLU A 1 84 ? 1.513 -5.808 -3.275 1.00 97.56 84 GLU A N 1
ATOM 679 C CA . GLU A 1 84 ? 0.734 -6.354 -2.152 1.00 97.56 84 GLU A CA 1
ATOM 680 C C . GLU A 1 84 ? -0.063 -5.247 -1.445 1.00 97.56 84 GLU A C 1
ATOM 682 O O . GLU A 1 84 ? -1.234 -5.432 -1.115 1.00 97.56 84 GLU A O 1
ATOM 687 N N . PHE A 1 85 ? 0.530 -4.061 -1.280 1.00 97.75 85 PHE A N 1
ATOM 688 C CA . PHE A 1 85 ? -0.172 -2.904 -0.716 1.00 97.75 85 PHE A CA 1
ATOM 689 C C . PHE A 1 85 ? -1.283 -2.391 -1.635 1.00 97.75 85 PHE A C 1
ATOM 691 O O . PHE A 1 85 ? -2.392 -2.124 -1.170 1.00 97.75 85 PHE A O 1
ATOM 698 N N . LEU A 1 86 ? -1.018 -2.293 -2.942 1.00 97.19 86 LEU A N 1
ATOM 699 C CA . LEU A 1 86 ? -2.042 -1.928 -3.924 1.00 97.19 86 LEU A CA 1
ATOM 700 C C . LEU A 1 86 ? -3.160 -2.976 -3.975 1.00 97.19 86 LEU A C 1
ATOM 702 O O . LEU A 1 86 ? -4.327 -2.615 -4.093 1.00 97.19 86 LEU A O 1
ATOM 706 N N . LEU A 1 87 ? -2.837 -4.262 -3.827 1.00 96.19 87 LEU A N 1
ATOM 707 C CA . LEU A 1 87 ? -3.838 -5.323 -3.747 1.00 96.19 87 LEU A CA 1
ATOM 708 C C . LEU A 1 87 ? -4.708 -5.172 -2.497 1.00 96.19 87 LEU A C 1
ATOM 710 O O . LEU A 1 87 ? -5.931 -5.244 -2.596 1.00 96.19 87 LEU A O 1
ATOM 714 N N . ALA A 1 88 ? -4.105 -4.911 -1.336 1.00 96.31 88 ALA A N 1
ATOM 715 C CA . ALA A 1 88 ? -4.852 -4.689 -0.102 1.00 96.31 88 ALA A CA 1
ATOM 716 C C . ALA A 1 88 ? -5.773 -3.459 -0.196 1.00 96.31 88 ALA A C 1
ATOM 718 O O . ALA A 1 88 ? -6.903 -3.522 0.286 1.00 96.31 88 ALA A O 1
ATOM 719 N N . LEU A 1 89 ? -5.332 -2.380 -0.854 1.00 96.00 89 LEU A N 1
ATOM 720 C CA . LEU A 1 89 ? -6.167 -1.210 -1.160 1.00 96.00 89 LEU A CA 1
ATOM 721 C C . LEU A 1 89 ? -7.313 -1.553 -2.114 1.00 96.00 89 LEU A C 1
ATOM 723 O O . LEU A 1 89 ? -8.457 -1.190 -1.856 1.00 96.00 89 LEU A O 1
ATOM 727 N N . ALA A 1 90 ? -7.021 -2.256 -3.210 1.00 93.88 90 ALA A N 1
ATOM 728 C CA . ALA A 1 90 ? -8.020 -2.635 -4.204 1.00 93.88 90 ALA A CA 1
ATOM 729 C C . ALA A 1 90 ? -9.081 -3.572 -3.602 1.00 93.88 90 ALA A C 1
ATOM 731 O O . ALA A 1 90 ? -10.270 -3.406 -3.823 1.00 93.88 90 ALA A O 1
ATOM 732 N N . CYS A 1 91 ? -8.700 -4.520 -2.753 1.00 91.69 91 CYS A N 1
ATOM 733 C CA . CYS A 1 91 ? -9.673 -5.353 -2.041 1.00 91.69 91 CYS A CA 1
ATOM 734 C C . CYS A 1 91 ? -10.323 -4.631 -0.845 1.00 91.69 91 CYS A C 1
ATOM 736 O O . CYS A 1 91 ? -11.109 -5.229 -0.118 1.00 91.69 91 CYS A O 1
ATOM 738 N N . GLY A 1 92 ? -9.947 -3.376 -0.589 1.00 90.81 92 GLY A N 1
ATOM 739 C CA . GLY A 1 92 ? -10.324 -2.551 0.554 1.00 90.81 92 GLY A CA 1
ATOM 740 C C . GLY A 1 92 ? -9.764 -3.003 1.905 1.00 90.81 92 GLY A C 1
ATOM 741 O O . GLY A 1 92 ? -9.790 -2.230 2.847 1.00 90.81 92 GLY A O 1
ATOM 742 N N . ARG A 1 93 ? -9.167 -4.185 2.029 1.00 93.88 93 ARG A N 1
ATOM 743 C CA . ARG A 1 93 ? -8.535 -4.642 3.276 1.00 93.88 93 ARG A CA 1
ATOM 744 C C . ARG A 1 93 ? -7.608 -3.597 3.930 1.00 93.88 93 ARG A C 1
ATOM 746 O O . ARG A 1 93 ? -7.549 -3.563 5.152 1.00 93.88 93 ARG A O 1
ATOM 753 N N . LEU A 1 94 ? -6.920 -2.764 3.143 1.00 96.25 94 LEU A N 1
ATOM 754 C CA . LEU A 1 94 ? -6.278 -1.526 3.600 1.00 96.25 94 LEU A CA 1
ATOM 755 C C . LEU A 1 94 ? -7.204 -0.342 3.286 1.00 96.25 94 LEU A C 1
ATOM 757 O O . LEU A 1 94 ? -7.490 -0.090 2.113 1.00 96.25 94 LEU A O 1
ATOM 761 N N . ARG A 1 95 ? -7.634 0.422 4.297 1.00 96.00 95 ARG A N 1
ATOM 762 C CA . ARG A 1 95 ? -8.409 1.659 4.085 1.00 96.00 95 ARG A CA 1
ATOM 763 C C . ARG A 1 95 ? -7.674 2.868 4.651 1.00 96.00 95 ARG A C 1
ATOM 765 O O . ARG A 1 95 ? -7.135 2.808 5.747 1.00 96.00 95 ARG A O 1
ATOM 772 N N . LEU A 1 96 ? -7.700 3.975 3.915 1.00 97.00 96 LEU A N 1
ATOM 773 C CA . LEU A 1 96 ? -7.162 5.272 4.335 1.00 97.00 96 LEU A CA 1
ATOM 774 C C . LEU A 1 96 ? -8.298 6.266 4.583 1.00 97.00 96 LEU A C 1
ATOM 776 O O . LEU A 1 96 ? -9.421 6.076 4.105 1.00 97.00 96 LEU A O 1
ATOM 780 N N . VAL A 1 97 ? -7.987 7.370 5.263 1.00 96.56 97 VAL A N 1
ATOM 781 C CA . VAL A 1 97 ? -8.875 8.538 5.316 1.00 96.56 97 VAL A CA 1
ATOM 782 C C . VAL A 1 97 ? -9.174 9.019 3.896 1.00 96.56 97 VAL A C 1
ATOM 784 O O . VAL A 1 97 ? -8.310 8.995 3.015 1.00 96.56 97 VAL A O 1
ATOM 787 N N . ARG A 1 98 ? -10.403 9.504 3.686 1.00 94.88 98 ARG A N 1
ATOM 788 C CA . ARG A 1 98 ? -10.918 9.956 2.384 1.00 94.88 98 ARG A CA 1
ATOM 789 C C . ARG A 1 98 ? -9.966 10.902 1.641 1.00 94.88 98 ARG A C 1
ATOM 791 O O . ARG A 1 98 ? -9.758 10.745 0.441 1.00 94.88 98 ARG A O 1
ATOM 798 N N . ASP A 1 99 ? -9.370 11.853 2.348 1.00 96.88 99 ASP A N 1
ATOM 799 C CA . ASP A 1 99 ? -8.453 12.824 1.748 1.00 96.88 99 ASP A CA 1
ATOM 800 C C . ASP A 1 99 ? -7.124 12.195 1.322 1.00 96.88 99 ASP A C 1
ATOM 802 O O . ASP A 1 99 ? -6.525 12.622 0.337 1.00 96.88 99 ASP A O 1
ATOM 806 N N . ASP A 1 100 ? -6.641 11.189 2.049 1.00 97.94 100 ASP A N 1
ATOM 807 C CA . ASP A 1 100 ? -5.372 10.535 1.740 1.00 97.94 100 ASP A CA 1
ATOM 808 C C . ASP A 1 100 ? -5.518 9.529 0.599 1.00 97.94 100 ASP A C 1
ATOM 810 O O . ASP A 1 100 ? -4.667 9.508 -0.292 1.00 97.94 100 ASP A O 1
ATOM 814 N N . ILE A 1 101 ? -6.630 8.784 0.536 1.00 96.50 101 ILE A N 1
ATOM 815 C CA . ILE A 1 101 ? -6.923 7.945 -0.637 1.00 96.50 101 ILE A CA 1
ATOM 816 C C . ILE A 1 101 ? -7.134 8.796 -1.898 1.00 96.50 101 ILE A C 1
ATOM 818 O O . ILE A 1 101 ? -6.695 8.405 -2.977 1.00 96.50 101 ILE A O 1
ATOM 822 N N . ALA A 1 102 ? -7.739 9.984 -1.779 1.00 95.75 102 ALA A N 1
ATOM 823 C CA . ALA A 1 102 ? -7.881 10.907 -2.904 1.00 95.75 102 ALA A CA 1
ATOM 824 C C . ALA A 1 102 ? -6.518 11.413 -3.410 1.00 95.75 102 ALA A C 1
ATOM 826 O O . ALA A 1 102 ? -6.279 11.418 -4.616 1.00 95.75 102 ALA A O 1
ATOM 827 N N . LYS A 1 103 ? -5.596 11.774 -2.504 1.00 97.69 103 LYS A N 1
ATOM 828 C CA . LYS A 1 103 ? -4.217 12.154 -2.870 1.00 97.69 103 LYS A CA 1
ATOM 829 C C . LYS A 1 103 ? -3.476 11.003 -3.549 1.00 97.69 103 LYS A C 1
ATOM 831 O O . LYS A 1 103 ? -2.806 11.233 -4.549 1.00 97.69 103 LYS A O 1
ATOM 836 N N . LEU A 1 104 ? -3.617 9.782 -3.029 1.00 97.38 104 LEU A N 1
ATOM 837 C CA . LEU A 1 104 ? -2.996 8.600 -3.625 1.00 97.38 104 LEU A CA 1
ATOM 838 C C . LEU A 1 104 ? -3.508 8.349 -5.048 1.00 97.38 104 LEU A C 1
ATOM 840 O O . LEU A 1 104 ? -2.714 8.052 -5.932 1.00 97.38 104 LEU A O 1
ATOM 844 N N . ARG A 1 105 ? -4.817 8.494 -5.289 1.00 96.06 105 ARG A N 1
ATOM 845 C CA . ARG A 1 105 ? -5.404 8.322 -6.630 1.00 96.06 105 ARG A CA 1
ATOM 846 C C . ARG A 1 105 ? -4.797 9.271 -7.656 1.00 96.06 105 ARG A C 1
ATOM 848 O O . ARG A 1 105 ? -4.393 8.805 -8.712 1.00 96.06 105 ARG A O 1
ATOM 855 N N . ILE A 1 106 ? -4.650 10.551 -7.310 1.00 95.75 106 ILE A N 1
ATOM 856 C CA . ILE A 1 106 ? -4.008 11.550 -8.182 1.00 95.75 106 ILE A CA 1
ATOM 857 C C . ILE A 1 106 ? -2.573 11.129 -8.538 1.00 95.75 106 ILE A C 1
ATOM 859 O O . ILE A 1 106 ? -2.116 11.330 -9.659 1.00 95.75 106 ILE A O 1
ATOM 863 N N . GLU A 1 107 ? -1.843 10.527 -7.599 1.00 95.12 107 GLU A N 1
ATOM 864 C CA . GLU A 1 107 ? -0.485 10.044 -7.869 1.00 95.12 107 GLU A CA 1
ATOM 865 C C . GLU A 1 107 ? -0.464 8.799 -8.756 1.00 95.12 107 GLU A C 1
ATOM 867 O O . GLU A 1 107 ? 0.380 8.701 -9.644 1.00 95.12 107 GLU A O 1
ATOM 872 N N . LEU A 1 108 ? -1.403 7.872 -8.555 1.00 95.31 108 LEU A N 1
ATOM 873 C CA . LEU A 1 108 ? -1.543 6.674 -9.385 1.00 95.31 108 LEU A CA 1
ATOM 874 C C . LEU A 1 108 ? -2.007 7.002 -10.813 1.00 95.31 108 LEU A C 1
ATOM 876 O O . LEU A 1 108 ? -1.586 6.329 -11.753 1.00 95.31 108 LEU A O 1
ATOM 880 N N . GLU A 1 109 ? -2.810 8.055 -10.994 1.00 93.62 109 GLU A N 1
ATOM 881 C CA . GLU A 1 109 ? -3.179 8.609 -12.308 1.00 93.62 109 GLU A CA 1
ATOM 882 C C . GLU A 1 109 ? -1.957 9.093 -13.101 1.00 93.62 109 GLU A C 1
ATOM 884 O O . GLU A 1 109 ? -1.955 9.028 -14.330 1.00 93.62 109 GLU A O 1
ATOM 889 N N . GLY A 1 110 ? -0.894 9.518 -12.410 1.00 90.12 110 GLY A N 1
ATOM 890 C CA . GLY A 1 110 ? 0.390 9.872 -13.020 1.00 90.12 110 GLY A CA 1
ATOM 891 C C . GLY A 1 110 ? 1.140 8.687 -13.643 1.00 90.12 110 GLY A C 1
ATOM 892 O O . GLY A 1 110 ? 2.117 8.903 -14.359 1.00 90.12 110 GLY A O 1
ATOM 893 N N . GLY A 1 111 ? 0.679 7.455 -13.406 1.00 88.50 111 GLY A N 1
ATOM 894 C CA . GLY A 1 111 ? 1.265 6.231 -13.937 1.00 88.50 111 GLY A CA 1
ATOM 895 C C . GLY A 1 111 ? 2.390 5.654 -13.073 1.00 88.50 111 GLY A C 1
ATOM 896 O O . GLY A 1 111 ? 2.984 6.314 -12.221 1.00 88.50 111 GLY A O 1
ATOM 897 N N . LEU A 1 112 ? 2.690 4.373 -13.302 1.00 90.81 112 LEU A N 1
ATOM 898 C CA . LEU A 1 112 ? 3.713 3.609 -12.580 1.00 90.81 112 LEU A CA 1
ATOM 899 C C . LEU A 1 112 ? 4.776 3.059 -13.543 1.00 90.81 112 LEU A C 1
ATOM 901 O O . LEU A 1 112 ? 5.014 1.853 -13.597 1.00 90.81 112 LEU A O 1
ATOM 905 N N . ASP A 1 113 ? 5.430 3.931 -14.313 1.00 88.88 113 ASP A N 1
ATOM 906 C CA . ASP A 1 113 ? 6.417 3.523 -15.327 1.00 88.88 113 ASP A CA 1
ATOM 907 C C . ASP A 1 113 ? 7.529 2.647 -14.738 1.00 88.88 113 ASP A C 1
ATOM 909 O O . ASP A 1 113 ? 8.203 3.052 -13.796 1.00 88.88 113 ASP A O 1
ATOM 913 N N . GLY A 1 114 ? 7.754 1.450 -15.272 1.00 86.06 114 GLY A N 1
ATOM 914 C CA . GLY A 1 114 ? 8.769 0.528 -14.742 1.00 86.06 114 GLY A CA 1
ATOM 915 C C . GLY A 1 114 ? 8.339 -0.274 -13.507 1.00 86.06 114 GLY A C 1
ATOM 916 O O . GLY A 1 114 ? 9.136 -1.067 -13.011 1.00 86.06 114 GLY A O 1
ATOM 917 N N . ALA A 1 115 ? 7.096 -0.132 -13.028 1.00 92.00 115 ALA A N 1
ATOM 918 C CA . ALA A 1 115 ? 6.503 -1.133 -12.143 1.00 92.00 115 ALA A CA 1
ATOM 919 C C . ALA A 1 115 ? 6.142 -2.414 -12.909 1.00 92.00 115 ALA A C 1
ATOM 921 O O . ALA A 1 115 ? 6.059 -2.449 -14.138 1.00 92.00 115 ALA A O 1
ATOM 922 N N . SER A 1 116 ? 5.861 -3.475 -12.156 1.00 93.12 116 SER A N 1
ATOM 923 C CA . SER A 1 116 ? 5.297 -4.704 -12.703 1.00 93.12 116 SER A CA 1
ATOM 924 C C . SER A 1 116 ? 3.906 -4.469 -13.313 1.00 93.12 116 SER A C 1
ATOM 926 O O . SER A 1 116 ? 3.148 -3.594 -12.886 1.00 93.12 116 SER A O 1
ATOM 928 N N . ALA A 1 117 ? 3.530 -5.309 -14.283 1.00 93.94 117 ALA A N 1
ATOM 929 C CA . ALA A 1 117 ? 2.214 -5.249 -14.923 1.00 93.94 117 ALA A CA 1
ATOM 930 C C . ALA A 1 117 ? 1.057 -5.374 -13.914 1.00 93.94 117 ALA A C 1
ATOM 932 O O . ALA A 1 117 ? 0.022 -4.732 -14.079 1.00 93.94 117 ALA A O 1
ATOM 933 N N . ILE A 1 118 ? 1.244 -6.160 -12.846 1.00 93.81 118 ILE A N 1
ATOM 934 C CA . ILE A 1 118 ? 0.239 -6.317 -11.790 1.00 93.81 118 ILE A CA 1
ATOM 935 C C . ILE A 1 118 ? 0.051 -5.030 -10.981 1.00 93.81 118 ILE A C 1
ATOM 937 O O . ILE A 1 118 ? -1.087 -4.655 -10.724 1.00 93.81 118 ILE A O 1
ATOM 941 N N . SER A 1 119 ? 1.124 -4.305 -10.646 1.00 95.62 119 SER A N 1
ATOM 942 C CA . SER A 1 119 ? 1.010 -3.018 -9.948 1.00 95.62 119 SER A CA 1
ATOM 943 C C . SER A 1 119 ? 0.296 -1.974 -10.805 1.00 95.62 119 SER A C 1
ATOM 945 O O . SER A 1 119 ? -0.550 -1.247 -10.294 1.00 95.62 119 SER A O 1
ATOM 947 N N . ILE A 1 120 ? 0.588 -1.931 -12.110 1.00 95.19 120 ILE A N 1
ATOM 948 C CA . ILE A 1 120 ? -0.096 -1.036 -13.058 1.00 95.19 120 ILE A CA 1
ATOM 949 C C . ILE A 1 120 ? -1.591 -1.369 -13.122 1.00 95.19 120 ILE A C 1
ATOM 951 O O . ILE A 1 120 ? -2.432 -0.476 -13.036 1.00 95.19 120 ILE A O 1
ATOM 955 N N . TRP A 1 121 ? -1.933 -2.654 -13.222 1.00 94.38 121 TRP A N 1
ATOM 956 C CA . TRP A 1 121 ? -3.326 -3.095 -13.251 1.00 94.38 121 TRP A CA 1
ATOM 957 C C . TRP A 1 121 ? -4.069 -2.790 -11.940 1.00 94.38 121 TRP A C 1
ATOM 959 O O . TRP A 1 121 ? -5.197 -2.307 -11.969 1.00 94.38 121 TRP A O 1
ATOM 969 N N . LEU A 1 122 ? -3.438 -3.013 -10.783 1.00 95.56 122 LEU A N 1
ATOM 970 C CA . LEU A 1 122 ? -4.029 -2.685 -9.482 1.00 95.56 122 LEU A CA 1
ATOM 971 C C . LEU A 1 122 ? -4.231 -1.176 -9.307 1.00 95.56 122 LEU A C 1
ATOM 973 O O . LEU A 1 122 ? -5.261 -0.757 -8.781 1.00 95.56 122 LEU A O 1
ATOM 977 N N . ALA A 1 123 ? -3.286 -0.360 -9.780 1.00 95.25 123 ALA A N 1
ATOM 978 C CA . ALA A 1 123 ? -3.431 1.090 -9.796 1.00 95.25 123 ALA A CA 1
ATOM 979 C C . ALA A 1 123 ? -4.636 1.529 -10.646 1.00 95.25 123 ALA A C 1
ATOM 981 O O . ALA A 1 123 ? -5.453 2.315 -10.166 1.00 95.25 123 ALA A O 1
ATOM 982 N N . ASP A 1 124 ? -4.812 0.959 -11.847 1.00 93.44 124 ASP A N 1
ATOM 983 C CA . ASP A 1 124 ? -6.007 1.188 -12.680 1.00 93.44 124 ASP A CA 1
ATOM 984 C C . ASP A 1 124 ? -7.296 0.814 -11.935 1.00 93.44 124 ASP A C 1
ATOM 986 O O . ASP A 1 124 ? -8.265 1.571 -11.947 1.00 93.44 124 ASP A O 1
ATOM 990 N N . CYS A 1 125 ? -7.307 -0.316 -11.224 1.00 92.50 125 CYS A N 1
ATOM 991 C CA . CYS A 1 125 ? -8.462 -0.727 -10.429 1.00 92.50 125 CYS A CA 1
ATOM 992 C C . CYS A 1 125 ? -8.812 0.290 -9.328 1.00 92.50 125 CYS A C 1
ATOM 994 O O . CYS A 1 125 ? -9.987 0.615 -9.142 1.00 92.50 125 CYS A O 1
ATOM 996 N N . ILE A 1 126 ? -7.809 0.822 -8.625 1.00 92.81 126 ILE A N 1
ATOM 997 C CA . ILE A 1 126 ? -7.994 1.802 -7.541 1.00 92.81 126 ILE A CA 1
ATOM 998 C C . ILE A 1 126 ? -8.508 3.149 -8.071 1.00 92.81 126 ILE A C 1
ATOM 1000 O O . ILE A 1 126 ? -9.332 3.791 -7.407 1.00 92.81 126 ILE A O 1
ATOM 1004 N N . VAL A 1 127 ? -8.020 3.577 -9.239 1.00 92.25 127 VAL A N 1
ATOM 1005 C CA . VAL A 1 127 ? -8.370 4.859 -9.871 1.00 92.25 127 VAL A CA 1
ATOM 1006 C C . VAL A 1 127 ? -9.717 4.774 -10.594 1.00 92.25 127 VAL A C 1
ATOM 1008 O O . VAL A 1 127 ? -10.624 5.551 -10.305 1.00 92.25 127 VAL A O 1
ATOM 1011 N N . ASN A 1 128 ? -9.872 3.808 -11.502 1.00 85.44 128 ASN A N 1
ATOM 1012 C CA . ASN A 1 128 ? -10.951 3.782 -12.492 1.00 85.44 128 ASN A CA 1
ATOM 1013 C C . ASN A 1 128 ? -12.077 2.789 -12.173 1.00 85.44 128 ASN A C 1
ATOM 1015 O O . ASN A 1 128 ? -13.152 2.880 -12.765 1.00 85.44 128 ASN A O 1
ATOM 1019 N N . ARG A 1 129 ? -11.863 1.825 -11.265 1.00 74.12 129 ARG A N 1
ATOM 1020 C CA . ARG A 1 129 ? -12.802 0.703 -11.051 1.00 74.12 129 ARG A CA 1
ATOM 1021 C C . ARG A 1 129 ? -13.259 0.532 -9.611 1.00 74.12 129 ARG A C 1
ATOM 1023 O O . ARG A 1 129 ? -13.685 -0.557 -9.236 1.00 74.12 129 ARG A O 1
ATOM 1030 N N . SER A 1 130 ? -13.250 1.592 -8.802 1.00 62.34 130 SER A N 1
ATOM 1031 C CA . SER A 1 130 ? -13.590 1.446 -7.382 1.00 62.34 130 SER A CA 1
ATOM 1032 C C . SER A 1 130 ? -15.012 0.940 -7.107 1.00 62.34 130 SER A C 1
ATOM 1034 O O . SER A 1 130 ? -15.252 0.425 -6.028 1.00 62.34 130 SER A O 1
ATOM 1036 N N . ALA A 1 131 ? -15.934 1.053 -8.070 1.00 56.62 131 ALA A N 1
ATOM 1037 C CA . ALA A 1 131 ? -17.302 0.526 -7.982 1.00 56.62 131 ALA A CA 1
ATOM 1038 C C . ALA A 1 131 ? -17.438 -0.974 -8.339 1.00 56.62 131 ALA A C 1
ATOM 1040 O O . ALA A 1 131 ? -18.536 -1.515 -8.280 1.00 56.62 131 ALA A O 1
ATOM 1041 N N . GLN A 1 132 ? -16.359 -1.636 -8.770 1.00 53.00 132 GLN A N 1
ATOM 1042 C CA . GLN A 1 132 ? -16.333 -3.074 -9.092 1.00 53.00 132 GLN A CA 1
ATOM 1043 C C . GLN A 1 132 ? -15.596 -3.899 -8.028 1.00 53.00 132 GLN A C 1
ATOM 1045 O O . GLN A 1 132 ? -15.442 -5.111 -8.180 1.00 53.00 132 GLN A O 1
ATOM 1050 N N . LEU A 1 133 ? -15.099 -3.243 -6.980 1.00 54.19 133 LEU A N 1
ATOM 1051 C CA . LEU A 1 133 ? -14.405 -3.896 -5.881 1.00 54.19 133 LEU A CA 1
ATOM 1052 C C . LEU A 1 133 ? -15.460 -4.426 -4.898 1.00 54.19 133 LEU A C 1
ATOM 1054 O O . LEU A 1 133 ? -16.493 -3.780 -4.741 1.00 54.19 133 LEU A O 1
ATOM 1058 N N . PRO A 1 134 ? -15.254 -5.602 -4.279 1.00 52.00 134 PRO A N 1
ATOM 1059 C CA . PRO A 1 134 ? -16.251 -6.191 -3.394 1.00 52.00 134 PRO A CA 1
ATOM 1060 C C . PRO A 1 134 ? -16.598 -5.229 -2.253 1.00 52.00 134 PRO A C 1
ATOM 1062 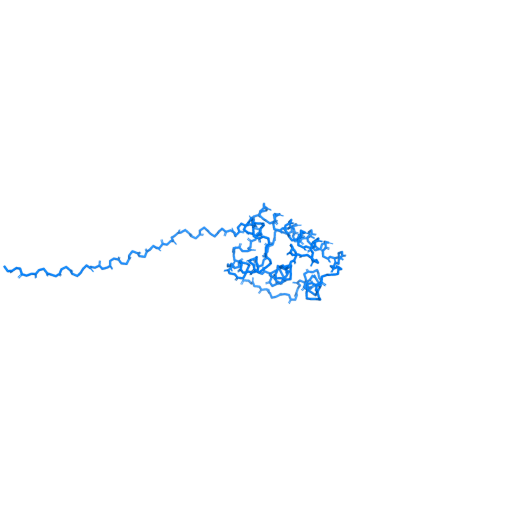O O . PRO A 1 134 ? -15.700 -4.813 -1.519 1.00 52.00 134 PRO A O 1
ATOM 1065 N N . ASP A 1 135 ? -17.881 -4.910 -2.087 1.00 52.00 135 ASP A N 1
ATOM 1066 C CA . ASP A 1 135 ? -18.372 -4.246 -0.882 1.00 52.00 135 ASP A CA 1
ATOM 1067 C C . ASP A 1 135 ? -18.282 -5.255 0.265 1.00 52.00 135 ASP A C 1
ATOM 1069 O O . ASP A 1 135 ? -19.046 -6.216 0.351 1.00 52.00 135 ASP A O 1
ATOM 1073 N N . TRP A 1 136 ? -17.280 -5.087 1.118 1.00 55.31 136 TRP A N 1
ATOM 1074 C CA . TRP A 1 136 ? -17.221 -5.762 2.405 1.00 55.31 136 TRP A CA 1
ATOM 1075 C C . TRP A 1 136 ? -17.870 -4.825 3.425 1.00 55.31 136 TRP A C 1
ATOM 1077 O O . TRP A 1 136 ? -17.235 -3.928 3.986 1.00 55.31 136 TRP A O 1
ATOM 1087 N N . GLU A 1 137 ? -19.185 -4.976 3.561 1.00 38.84 137 GLU A N 1
ATOM 1088 C CA . GLU A 1 137 ? -19.942 -4.477 4.713 1.00 38.84 137 GLU A CA 1
ATOM 1089 C C . GLU A 1 137 ? -19.674 -5.337 5.953 1.00 38.84 137 GLU A C 1
ATOM 1091 O O . GLU A 1 137 ? -19.594 -6.583 5.818 1.00 38.84 137 GLU A O 1
#

Nearest PDB structures (foldseek):
  6tbl-assembly1_A  TM=5.260E-01  e=6.488E-01  Mus musculus
  2c3m-asse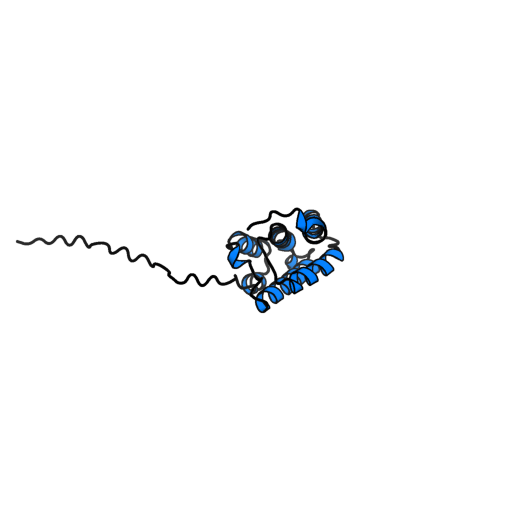mbly1_A  TM=2.832E-01  e=8.433E+00  Desulfocurvibacter africanus

Solvent-accessible surface area (backbone atoms only — not comparable to full-atom values): 7973 Å² total; per-residue (Å²): 131,86,79,90,78,86,76,73,79,77,73,77,78,68,81,74,79,86,69,85,73,84,59,58,63,62,51,62,65,46,69,74,42,73,39,30,68,61,36,44,48,53,67,66,71,51,54,54,70,28,36,43,22,58,90,35,65,68,54,20,49,48,44,47,55,50,51,52,49,14,64,75,31,37,83,40,65,69,8,59,33,40,47,57,54,40,45,30,42,45,64,47,45,35,36,49,23,73,71,48,50,51,54,49,37,60,52,48,73,72,55,58,88,76,44,56,72,65,40,47,50,34,42,47,38,56,63,78,36,63,88,76,40,73,84,83,127

Mean predicted aligned error: 9.74 Å

Radius of gyration: 21.12 Å; Cα contacts (8 Å, |Δi|>4): 139; chains: 1; bounding box: 34×55×73 Å

Sequence (137 aa):
MEHLRTDATIIEQRLINDAQTHTVLSVETFSRYNDGVIQASFLRAALPIELNYQDTPTESRLMLDLLRQMIRYRDRQQGEALAEFLLALACGRLRLVRDDIAKLRIELEGGLDGASAISIWLADCIVNRSAQLPDWE